Protein AF-A0A3P7X649-F1 (afdb_monomer_lite)

Organism: Heligmosomoides polygyrus (NCBI:txid6339)

Sequence (166 aa):
MTPIDTCFQHCAQQVSRLYRDPTWKSLQTAAASTTQLYKSSIDVHRRGFEKGFRAGRISLAKEVMTALTSGSATDVNSLFEMLYANVRLSSTDDGQRMGPPPVVSSDTLAAVHLFQQALSPAASASPQRGPDLNAFLSSQVQRHRKRQRQRSPTSPSTLIKKVRRI

Secondary structure (DSSP, 8-state):
--HHHHHHHHHHHHHHHHHHS--HHHHHHHHHHHHHHHHHHHHHHHHHHHHHHHHHHHHHHHHHHHHHHS-S---HHHHHHHHHHHHHHHTSGGGTT-SPPP---HHHHHHHHHHHHHH-GGGGG-TT-HHHHHHHHHHHHHHHHHHHHH----------------

InterPro domains:
  IPR029196 HUWE1-associated protein modifying stress responses-like [PF15251] (7-65)
  IPR040308 HUWE1-associated protein modifying stress responses [PTHR31624] (7-68)

Foldseek 3Di:
DDPLVVLVVLLVVLVVVCVVPVDLLSLLSNLVSVVVSVVVVVVCVVVVVVVVLVVVVVVLVVVVVCLVPVPPPRDVVVVVVVVVVSVVVVPCPVPPDPDPPPDADPLNVLVVVSSVLSNDPVNPPDPPPVPPSVVNVVVVVVVVVVVVVVPDDPPDDDDDDDDDDD

pLDDT: mean 74.82, std 16.51, range [36.84, 95.38]

Radius of gyration: 28.26 Å; chains: 1; bounding box: 72×64×72 Å

Structure (mmCIF, N/CA/C/O backbone):
data_AF-A0A3P7X649-F1
#
_entry.id   AF-A0A3P7X649-F1
#
loop_
_atom_site.group_PDB
_atom_site.id
_atom_site.type_symbol
_atom_site.label_atom_id
_atom_site.label_alt_id
_atom_site.label_comp_id
_atom_site.label_asym_id
_atom_site.label_entity_id
_atom_site.label_seq_id
_atom_site.pdbx_PDB_ins_code
_atom_site.Cartn_x
_atom_site.Cartn_y
_atom_site.Cartn_z
_atom_site.occupancy
_atom_site.B_iso_or_equiv
_atom_site.auth_seq_id
_atom_site.auth_comp_id
_atom_site.auth_asym_id
_atom_site.auth_atom_id
_atom_site.pdbx_PDB_model_num
ATOM 1 N N . MET A 1 1 ? 11.897 -11.526 1.813 1.00 53.34 1 MET A N 1
ATOM 2 C CA . MET A 1 1 ? 10.670 -10.942 2.391 1.00 53.34 1 MET A CA 1
ATOM 3 C C . MET A 1 1 ? 10.788 -9.435 2.265 1.00 53.34 1 MET A C 1
ATOM 5 O O . MET A 1 1 ? 11.789 -8.889 2.718 1.00 53.34 1 MET A O 1
ATOM 9 N N . THR A 1 2 ? 9.889 -8.787 1.529 1.00 71.31 2 THR A N 1
ATOM 10 C CA . THR A 1 2 ? 9.980 -7.340 1.294 1.00 71.31 2 THR A CA 1
ATOM 11 C C . THR A 1 2 ? 9.488 -6.570 2.529 1.00 71.31 2 THR A C 1
ATOM 13 O O . THR A 1 2 ? 8.702 -7.108 3.309 1.00 71.31 2 THR A O 1
ATOM 16 N N . PRO A 1 3 ? 9.914 -5.311 2.747 1.00 75.25 3 PRO A N 1
ATOM 17 C CA . PRO A 1 3 ? 9.473 -4.524 3.903 1.00 75.25 3 PRO A CA 1
ATOM 18 C C . PRO A 1 3 ? 7.947 -4.369 4.001 1.00 75.25 3 PRO A C 1
ATOM 20 O O . PRO A 1 3 ? 7.409 -4.261 5.103 1.00 75.25 3 PRO A O 1
ATOM 23 N N . ILE A 1 4 ? 7.243 -4.388 2.861 1.00 85.31 4 ILE A N 1
ATOM 24 C CA . ILE A 1 4 ? 5.782 -4.287 2.823 1.00 85.31 4 ILE A CA 1
ATOM 25 C C . ILE A 1 4 ? 5.102 -5.572 3.316 1.00 85.31 4 ILE A C 1
ATOM 27 O O . ILE A 1 4 ? 4.083 -5.480 3.999 1.00 85.31 4 ILE A O 1
ATOM 31 N N . ASP A 1 5 ? 5.703 -6.743 3.080 1.00 85.44 5 ASP A N 1
ATOM 32 C CA . ASP A 1 5 ? 5.169 -8.035 3.535 1.00 85.44 5 ASP A CA 1
ATOM 33 C C . ASP A 1 5 ? 5.133 -8.102 5.066 1.00 85.44 5 ASP A C 1
ATOM 35 O O . ASP A 1 5 ? 4.147 -8.537 5.663 1.00 85.44 5 ASP A O 1
ATOM 39 N N . THR A 1 6 ? 6.182 -7.594 5.719 1.00 88.94 6 THR A N 1
ATOM 40 C CA . THR A 1 6 ? 6.265 -7.534 7.184 1.00 88.94 6 THR A CA 1
ATOM 41 C C . THR A 1 6 ? 5.222 -6.577 7.767 1.00 88.94 6 THR A C 1
ATOM 43 O O . THR A 1 6 ? 4.532 -6.924 8.729 1.00 88.94 6 THR A O 1
ATOM 46 N N . CYS A 1 7 ? 5.056 -5.385 7.176 1.00 89.69 7 CYS A N 1
ATOM 47 C CA . CYS A 1 7 ? 4.011 -4.440 7.587 1.00 89.69 7 CYS A CA 1
ATOM 48 C C . CYS A 1 7 ? 2.607 -5.031 7.400 1.00 89.69 7 CYS A C 1
ATOM 50 O O . CYS A 1 7 ? 1.745 -4.859 8.266 1.00 89.69 7 CYS A O 1
ATOM 52 N N . PHE A 1 8 ? 2.383 -5.740 6.291 1.00 93.88 8 PHE A N 1
ATOM 53 C CA . PHE A 1 8 ? 1.112 -6.387 5.988 1.00 93.88 8 PHE A CA 1
ATOM 54 C C . PHE A 1 8 ? 0.788 -7.476 7.009 1.00 93.88 8 PHE A C 1
ATOM 56 O O . PHE A 1 8 ? -0.288 -7.456 7.608 1.00 93.88 8 PHE A O 1
ATOM 63 N N . GLN A 1 9 ? 1.735 -8.381 7.267 1.00 94.56 9 GLN A N 1
ATOM 64 C CA . GLN A 1 9 ? 1.563 -9.455 8.239 1.00 94.56 9 GLN A CA 1
ATOM 65 C C . GLN A 1 9 ? 1.275 -8.899 9.639 1.00 94.56 9 GLN A C 1
ATOM 67 O O . GLN A 1 9 ? 0.362 -9.377 10.315 1.00 94.56 9 GLN A O 1
ATOM 72 N N . HIS A 1 10 ? 1.999 -7.858 10.057 1.00 93.75 10 HIS A N 1
ATOM 73 C CA . HIS A 1 10 ? 1.757 -7.201 11.338 1.00 93.75 10 HIS A CA 1
ATOM 74 C C . HIS A 1 10 ? 0.346 -6.593 11.409 1.00 93.75 10 HIS A C 1
ATOM 76 O O . HIS A 1 10 ? -0.384 -6.843 12.367 1.00 93.75 10 HIS A O 1
ATOM 82 N N . CYS A 1 11 ? -0.079 -5.857 10.377 1.00 95.19 11 CYS A N 1
ATOM 83 C CA . CYS A 1 11 ? -1.429 -5.295 10.300 1.00 95.19 11 CYS A CA 1
ATOM 84 C C . CYS A 1 11 ? -2.512 -6.387 10.363 1.00 95.19 11 CYS A C 1
ATOM 86 O O . CYS A 1 11 ? -3.455 -6.285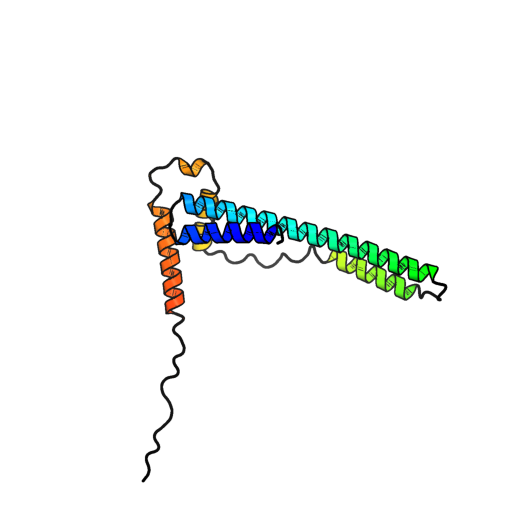 11.150 1.00 95.19 11 CYS A O 1
ATOM 88 N N . ALA A 1 12 ? -2.362 -7.461 9.584 1.00 95.38 12 ALA A N 1
ATOM 89 C CA . ALA A 1 12 ? -3.312 -8.572 9.547 1.00 95.38 12 ALA A CA 1
ATOM 90 C C . ALA A 1 12 ? -3.464 -9.250 10.919 1.00 95.38 12 ALA A C 1
ATOM 92 O O . ALA A 1 12 ? -4.577 -9.598 11.325 1.00 95.38 12 ALA A O 1
ATOM 93 N N . GLN A 1 13 ? -2.368 -9.386 11.670 1.00 95.00 13 GLN A N 1
ATOM 94 C CA . GLN A 1 13 ? -2.397 -9.920 13.031 1.00 95.00 13 GLN A CA 1
ATOM 95 C C . GLN A 1 13 ? -3.177 -9.015 13.993 1.00 95.00 13 GLN A C 1
ATOM 97 O O . GLN A 1 13 ? -3.990 -9.524 14.766 1.00 95.00 13 GLN A O 1
ATOM 102 N N . GLN A 1 14 ? -2.983 -7.691 13.941 1.00 93.38 14 GLN A N 1
ATOM 103 C CA . GLN A 1 14 ? -3.712 -6.768 14.823 1.00 93.38 14 GLN A CA 1
ATOM 104 C C . GLN A 1 14 ? -5.208 -6.718 14.494 1.00 93.38 14 GLN A C 1
ATOM 106 O O . GLN A 1 14 ? -6.039 -6.729 15.402 1.00 93.38 14 GLN A O 1
ATOM 111 N N . VAL A 1 15 ? -5.567 -6.751 13.208 1.00 92.81 15 VAL A N 1
ATOM 112 C CA . VAL A 1 15 ? -6.971 -6.839 12.780 1.00 92.81 15 VAL A CA 1
ATOM 113 C C . VAL A 1 15 ? -7.595 -8.162 13.229 1.00 92.81 15 VAL A C 1
ATOM 115 O O . VAL A 1 15 ? -8.697 -8.170 13.767 1.00 92.81 15 VAL A O 1
ATOM 118 N N . SER A 1 16 ? -6.882 -9.282 13.091 1.00 92.81 16 SER A N 1
ATOM 119 C CA . SER A 1 16 ? -7.375 -10.588 13.556 1.00 92.81 16 SER A CA 1
ATOM 120 C C . SER A 1 16 ? -7.617 -10.606 15.069 1.00 92.81 16 SER A C 1
ATOM 122 O O . SER A 1 16 ? -8.607 -11.169 15.534 1.00 92.81 16 SER A O 1
ATOM 124 N N . ARG A 1 17 ? -6.741 -9.953 15.846 1.00 89.50 17 ARG A N 1
ATOM 125 C CA . ARG A 1 17 ? -6.909 -9.796 17.299 1.00 89.50 17 ARG A CA 1
ATOM 126 C C . ARG A 1 17 ? -8.143 -8.972 17.649 1.00 89.50 17 ARG A C 1
ATOM 128 O O . ARG A 1 17 ? -8.876 -9.390 18.534 1.00 89.50 17 ARG A O 1
ATOM 135 N N . LEU A 1 18 ? -8.411 -7.882 16.928 1.00 88.50 18 LEU A N 1
ATOM 136 C CA . LEU A 1 18 ? -9.612 -7.060 17.123 1.00 88.50 18 LEU A CA 1
ATOM 137 C C . LEU A 1 18 ? -10.911 -7.872 16.973 1.00 88.50 18 LEU A C 1
ATOM 139 O O . LEU A 1 18 ? -11.844 -7.685 17.745 1.00 88.50 18 LEU A O 1
ATOM 143 N N . TYR A 1 19 ? -10.976 -8.798 16.012 1.00 86.50 19 TYR A N 1
ATOM 144 C CA . TYR A 1 19 ? -12.155 -9.661 15.848 1.00 86.50 19 TYR A CA 1
ATOM 145 C C . TYR A 1 19 ? -12.276 -10.749 16.919 1.00 86.50 19 TYR A C 1
ATOM 147 O O . TYR A 1 19 ? -13.377 -11.242 17.163 1.00 86.50 19 TYR A O 1
ATOM 155 N N . ARG A 1 20 ? -11.161 -11.144 17.540 1.00 86.69 20 ARG A N 1
ATOM 156 C CA . ARG A 1 20 ? -11.143 -12.144 18.612 1.00 86.69 20 ARG A CA 1
ATOM 157 C C . ARG A 1 20 ? -11.453 -11.532 19.979 1.00 86.69 20 ARG A C 1
ATOM 159 O O . ARG A 1 20 ? -12.130 -12.175 20.772 1.00 86.69 20 ARG A O 1
ATOM 166 N N . ASP A 1 21 ? -10.949 -10.330 20.240 1.00 85.19 21 ASP A N 1
ATOM 167 C CA . ASP A 1 21 ? -11.128 -9.592 21.490 1.00 85.19 21 ASP A CA 1
ATOM 168 C C . ASP A 1 21 ? -11.454 -8.113 21.194 1.00 85.19 21 ASP A C 1
ATOM 170 O O . ASP A 1 21 ? -10.539 -7.291 21.073 1.00 85.19 21 ASP A O 1
ATOM 174 N N . PRO A 1 22 ? -12.746 -7.769 21.025 1.00 82.12 22 PRO A N 1
ATOM 175 C CA . PRO A 1 22 ? -13.199 -6.468 20.537 1.00 82.12 22 PRO A CA 1
ATOM 176 C C . PRO A 1 22 ? -13.137 -5.371 21.612 1.00 82.12 22 PRO A C 1
ATOM 178 O O . PRO A 1 22 ? -14.149 -4.812 22.035 1.00 82.12 22 PRO A O 1
ATOM 181 N N . THR A 1 23 ? -11.927 -5.030 22.047 1.00 84.44 23 THR A N 1
ATOM 182 C CA . THR A 1 23 ? -11.674 -3.945 23.007 1.00 84.44 23 THR A CA 1
ATOM 183 C C . THR A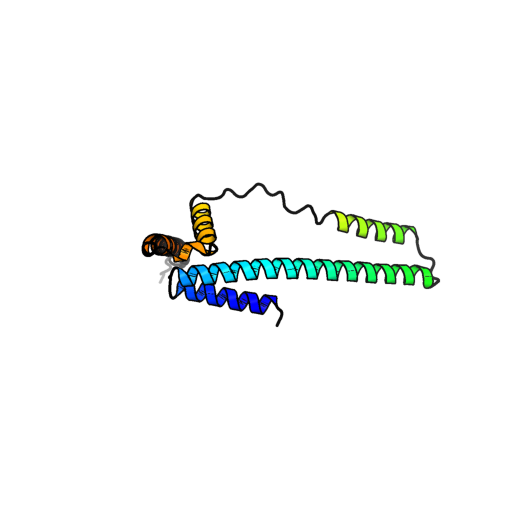 1 23 ? -11.257 -2.657 22.310 1.00 84.44 23 THR A C 1
ATOM 185 O O . THR A 1 23 ? -10.652 -2.678 21.236 1.00 84.44 23 THR A O 1
ATOM 188 N N . TRP A 1 24 ? -11.476 -1.512 22.962 1.00 83.12 24 TRP A N 1
ATOM 189 C CA . TRP A 1 24 ? -10.999 -0.219 22.457 1.00 83.12 24 TRP A CA 1
ATOM 190 C C . TRP A 1 24 ? -9.489 -0.221 22.189 1.00 83.12 24 TRP A C 1
ATOM 192 O O . TRP A 1 24 ? -9.032 0.226 21.141 1.00 83.12 24 TRP A O 1
ATOM 202 N N . LYS A 1 25 ? -8.709 -0.828 23.089 1.00 84.31 25 LYS A N 1
ATOM 203 C CA . LYS A 1 25 ? -7.255 -0.960 22.949 1.00 84.31 25 LYS A CA 1
ATOM 204 C C . LYS A 1 25 ? -6.851 -1.787 21.721 1.00 84.31 25 LYS A C 1
ATOM 206 O O . LYS A 1 25 ? -5.912 -1.417 21.010 1.00 84.31 25 LYS A O 1
ATOM 211 N N . SER A 1 26 ? -7.561 -2.886 21.452 1.00 86.19 26 SER A N 1
ATOM 212 C CA . SER A 1 26 ? -7.329 -3.696 20.249 1.00 86.19 26 SER A CA 1
ATOM 213 C C . SER A 1 26 ? -7.652 -2.911 18.969 1.00 86.19 26 SER A C 1
ATOM 215 O O . SER A 1 26 ? -6.885 -2.979 18.008 1.00 86.19 26 SER A O 1
ATOM 217 N N . LEU A 1 27 ? -8.704 -2.079 18.987 1.00 89.56 27 LEU A N 1
ATOM 218 C CA . LEU A 1 27 ? -9.065 -1.212 17.865 1.00 89.56 27 LEU A CA 1
ATOM 219 C C . LEU A 1 27 ? -7.996 -0.146 17.615 1.00 89.56 27 LEU A C 1
ATOM 221 O O . LEU A 1 27 ? -7.577 0.025 16.475 1.00 89.56 27 LEU A O 1
ATOM 225 N N . GLN A 1 28 ? -7.529 0.545 18.658 1.00 88.69 28 GLN A N 1
ATOM 226 C CA . GLN A 1 28 ? -6.463 1.549 18.539 1.00 88.69 28 GLN A CA 1
ATOM 227 C C . GLN A 1 28 ? -5.196 0.949 17.920 1.00 88.69 28 GLN A C 1
ATOM 229 O O . GLN A 1 28 ? -4.606 1.518 17.001 1.00 88.69 28 GLN A O 1
ATOM 234 N N . THR A 1 29 ? -4.819 -0.249 18.373 1.00 90.62 29 THR A N 1
ATOM 235 C CA . THR A 1 29 ? -3.647 -0.968 17.855 1.00 90.62 29 THR A CA 1
ATOM 236 C C . THR A 1 29 ? -3.839 -1.365 16.387 1.00 90.62 29 THR A C 1
ATOM 238 O O . THR A 1 29 ? -2.951 -1.146 15.558 1.00 90.62 29 THR A O 1
ATOM 241 N N . ALA A 1 30 ? -5.015 -1.892 16.033 1.00 92.69 30 ALA A N 1
ATOM 242 C CA . ALA A 1 30 ? -5.356 -2.235 14.654 1.00 92.69 30 ALA A CA 1
ATOM 243 C C . ALA A 1 30 ? -5.364 -0.995 13.740 1.00 92.69 30 ALA A C 1
ATOM 245 O O . ALA A 1 30 ? -4.757 -1.024 12.665 1.00 92.69 30 ALA A O 1
ATOM 246 N N . ALA A 1 31 ? -5.957 0.115 14.183 1.00 92.44 31 ALA A N 1
ATOM 247 C CA . ALA A 1 31 ? -6.015 1.371 13.440 1.00 92.44 31 ALA A CA 1
ATOM 248 C C . ALA A 1 31 ? -4.620 1.967 13.186 1.00 92.44 31 ALA A C 1
ATOM 250 O O . ALA A 1 31 ? -4.299 2.357 12.056 1.00 92.44 31 ALA A O 1
ATOM 251 N N . ALA A 1 32 ? -3.755 1.963 14.205 1.00 91.81 32 ALA A N 1
ATOM 252 C CA . ALA A 1 32 ? -2.369 2.405 14.077 1.00 91.81 32 ALA A CA 1
ATOM 253 C C . ALA A 1 32 ? -1.592 1.547 13.064 1.00 91.81 32 ALA A C 1
ATOM 255 O O . ALA A 1 32 ? -0.959 2.086 12.154 1.00 91.81 32 ALA A O 1
ATOM 256 N N . SER A 1 33 ? -1.696 0.217 13.167 1.00 93.75 33 SER A N 1
ATOM 257 C CA . SER A 1 33 ? -1.013 -0.705 12.247 1.00 93.75 33 SER A CA 1
ATOM 258 C C . SER A 1 33 ? -1.498 -0.571 10.797 1.00 93.75 33 SER A C 1
ATOM 260 O O . SER A 1 33 ? -0.685 -0.572 9.873 1.00 93.75 33 SER A O 1
ATOM 262 N N . THR A 1 34 ? -2.802 -0.353 10.595 1.00 94.31 34 THR A N 1
ATOM 263 C CA . THR A 1 34 ? -3.401 -0.128 9.269 1.00 94.31 34 THR A CA 1
ATOM 264 C C . THR A 1 34 ? -2.883 1.168 8.649 1.00 94.31 34 THR A C 1
ATOM 266 O O . THR A 1 34 ? -2.506 1.203 7.479 1.00 94.31 34 THR A O 1
ATOM 269 N N . THR A 1 35 ? -2.788 2.232 9.450 1.00 93.38 35 THR A N 1
ATOM 270 C CA . THR A 1 35 ? -2.239 3.520 9.004 1.00 93.38 35 THR A CA 1
ATOM 271 C C . THR A 1 35 ? -0.764 3.398 8.618 1.00 93.38 35 THR A C 1
ATOM 273 O O . THR A 1 35 ? -0.333 3.969 7.616 1.00 93.38 35 THR A O 1
ATOM 276 N N . GLN A 1 36 ? 0.023 2.639 9.385 1.00 91.94 36 GLN A N 1
ATOM 277 C CA . GLN A 1 36 ? 1.428 2.377 9.062 1.00 91.94 36 GLN A CA 1
ATOM 278 C C . GLN A 1 36 ? 1.585 1.580 7.765 1.00 91.94 36 GLN A C 1
ATOM 280 O O . GLN A 1 36 ? 2.433 1.929 6.943 1.00 91.94 36 GLN A O 1
ATOM 285 N N . LEU A 1 37 ? 0.754 0.554 7.553 1.00 94.12 37 LEU A N 1
ATOM 286 C CA . LEU A 1 37 ? 0.744 -0.213 6.310 1.00 94.12 37 LEU A CA 1
ATOM 287 C C . LEU A 1 37 ? 0.453 0.689 5.106 1.00 94.12 37 LEU A C 1
ATOM 289 O O . LEU A 1 37 ? 1.179 0.631 4.117 1.00 94.12 37 LEU A O 1
ATOM 293 N N . TYR A 1 38 ? -0.557 1.555 5.209 1.00 92.50 38 TYR A N 1
ATOM 294 C CA . TYR A 1 38 ? -0.898 2.500 4.146 1.00 92.50 38 TYR A CA 1
ATOM 295 C C . TYR A 1 38 ? 0.272 3.436 3.804 1.00 92.50 38 TYR A C 1
ATOM 297 O O . TYR A 1 38 ? 0.636 3.560 2.635 1.00 92.50 38 TYR A O 1
ATOM 305 N N . LYS A 1 39 ? 0.915 4.030 4.820 1.00 91.31 39 LYS A N 1
ATOM 306 C CA . LYS A 1 39 ? 2.105 4.881 4.631 1.00 91.31 39 LYS A CA 1
ATOM 307 C C . LYS A 1 39 ? 3.236 4.123 3.931 1.00 91.31 39 LYS A C 1
ATOM 309 O O . LYS A 1 39 ? 3.721 4.565 2.894 1.00 91.31 39 LYS A O 1
ATOM 314 N N . SER A 1 40 ? 3.583 2.943 4.448 1.00 90.44 40 SER A N 1
ATOM 315 C CA . SER A 1 40 ? 4.620 2.079 3.871 1.00 90.44 40 SER A CA 1
ATOM 316 C C . SER A 1 40 ? 4.309 1.701 2.418 1.00 90.44 40 SER A C 1
ATOM 318 O O . SER A 1 40 ? 5.192 1.745 1.563 1.00 90.44 40 SER A O 1
ATOM 320 N N . SER A 1 41 ? 3.043 1.400 2.111 1.00 87.44 41 SER A N 1
ATOM 321 C CA . SER A 1 41 ? 2.595 1.065 0.757 1.00 87.44 41 SER A CA 1
ATOM 322 C C . SER A 1 41 ? 2.792 2.223 -0.220 1.00 87.44 41 SER A C 1
ATOM 324 O O . SER A 1 41 ? 3.309 2.007 -1.316 1.00 87.44 41 SER A O 1
ATOM 326 N N . ILE A 1 42 ? 2.417 3.447 0.168 1.00 89.31 42 ILE A N 1
ATOM 327 C CA . ILE A 1 42 ? 2.639 4.641 -0.662 1.00 89.31 42 ILE A CA 1
ATOM 328 C C . ILE A 1 42 ? 4.137 4.854 -0.892 1.00 89.31 42 ILE A C 1
ATOM 330 O O . ILE A 1 42 ? 4.565 5.079 -2.023 1.00 89.31 42 ILE A O 1
ATOM 334 N N . ASP A 1 43 ? 4.944 4.736 0.161 1.00 88.38 43 ASP A N 1
ATOM 335 C CA . ASP A 1 43 ? 6.388 4.950 0.075 1.00 88.38 43 ASP A CA 1
ATOM 336 C C . ASP A 1 43 ? 7.095 3.910 -0.799 1.00 88.38 43 ASP A C 1
ATOM 338 O O . ASP A 1 43 ? 8.051 4.233 -1.509 1.00 88.38 43 ASP A O 1
ATOM 342 N N . VAL A 1 44 ? 6.666 2.647 -0.752 1.00 88.12 44 VAL A N 1
ATOM 343 C CA . VAL A 1 44 ? 7.191 1.589 -1.628 1.00 88.12 44 VAL A CA 1
ATOM 344 C C . VAL A 1 44 ? 6.777 1.836 -3.073 1.00 88.12 44 VAL A C 1
ATOM 346 O O . VAL A 1 44 ? 7.630 1.745 -3.952 1.00 88.12 44 VAL A O 1
ATOM 349 N N . HIS A 1 45 ? 5.517 2.200 -3.319 1.00 87.31 45 HIS A N 1
ATOM 350 C CA . HIS A 1 45 ? 5.039 2.507 -4.665 1.00 87.31 45 HIS A CA 1
ATOM 351 C C . HIS A 1 45 ? 5.811 3.683 -5.280 1.00 87.31 45 HIS A C 1
ATOM 353 O O . HIS A 1 45 ? 6.368 3.549 -6.367 1.00 87.31 45 HIS A O 1
ATOM 359 N N . ARG A 1 46 ? 5.958 4.787 -4.533 1.00 88.56 46 ARG A N 1
ATOM 360 C CA . ARG A 1 46 ? 6.733 5.963 -4.954 1.00 88.56 46 ARG A CA 1
ATOM 361 C C . ARG A 1 46 ? 8.185 5.610 -5.276 1.00 88.56 46 ARG A C 1
ATOM 363 O O . ARG A 1 46 ? 8.681 5.960 -6.342 1.00 88.56 46 ARG A O 1
ATOM 370 N N . ARG A 1 47 ? 8.867 4.882 -4.382 1.00 88.06 47 ARG A N 1
ATOM 371 C CA . ARG A 1 47 ? 10.262 4.454 -4.601 1.00 88.06 47 ARG A CA 1
ATOM 372 C C . ARG A 1 47 ? 10.398 3.494 -5.781 1.00 88.06 47 ARG A C 1
ATOM 374 O O . ARG A 1 47 ? 11.385 3.568 -6.508 1.00 88.06 47 ARG A O 1
ATOM 381 N N . GLY A 1 48 ? 9.434 2.593 -5.956 1.00 87.62 48 GLY A N 1
ATOM 382 C CA . GLY A 1 48 ? 9.382 1.661 -7.078 1.00 87.62 48 GLY A CA 1
ATOM 383 C C . GLY A 1 48 ? 9.260 2.395 -8.409 1.00 87.62 48 GLY A C 1
ATOM 384 O O . GLY A 1 48 ? 10.072 2.158 -9.304 1.00 87.62 48 GLY A O 1
ATOM 385 N N . PHE A 1 49 ? 8.318 3.336 -8.493 1.00 88.31 49 PHE A N 1
ATOM 386 C CA . PHE A 1 49 ? 8.139 4.202 -9.655 1.00 88.31 49 PHE A CA 1
ATOM 387 C C . PHE A 1 49 ? 9.414 4.987 -9.966 1.00 88.31 49 PHE A C 1
ATOM 389 O O . PHE A 1 49 ? 9.951 4.885 -11.063 1.00 88.31 49 PHE A O 1
ATOM 396 N N . GLU A 1 50 ? 9.966 5.699 -8.984 1.00 86.44 50 GLU A N 1
ATOM 397 C CA . GLU A 1 50 ? 11.138 6.552 -9.189 1.00 86.44 50 GLU A CA 1
ATOM 398 C C . GLU A 1 50 ? 12.377 5.754 -9.633 1.00 86.44 50 GLU A C 1
ATOM 400 O O . GLU A 1 50 ? 13.129 6.185 -10.515 1.00 86.44 50 GLU A O 1
ATOM 405 N N . LYS A 1 51 ? 12.576 4.562 -9.055 1.00 88.44 51 LYS A N 1
ATOM 406 C CA . LYS A 1 51 ? 13.648 3.643 -9.451 1.00 88.44 51 LYS A CA 1
ATOM 407 C C . LYS A 1 51 ? 13.446 3.134 -10.879 1.00 88.44 51 LYS A C 1
ATOM 409 O O . LYS A 1 51 ? 14.403 3.142 -11.652 1.00 88.44 51 LYS A O 1
ATOM 414 N N . GLY A 1 52 ? 12.232 2.699 -11.222 1.00 88.00 52 GLY A N 1
ATOM 415 C CA . GLY A 1 52 ? 11.891 2.219 -12.563 1.00 88.00 52 GLY A CA 1
ATOM 416 C C . GLY A 1 52 ? 12.044 3.313 -13.617 1.00 88.0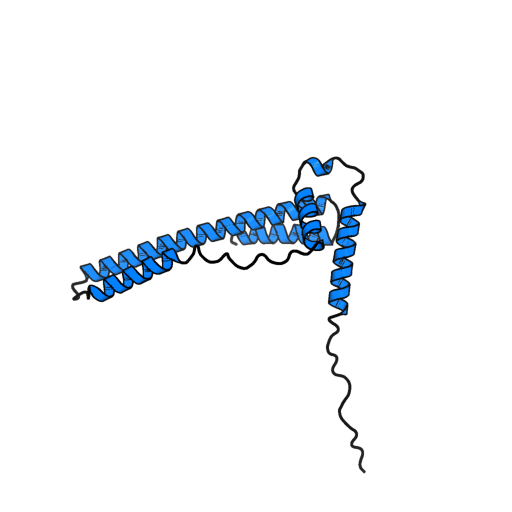0 52 GLY A C 1
ATOM 417 O O . GLY A 1 52 ? 12.679 3.097 -14.645 1.00 88.00 52 GLY A O 1
ATOM 418 N N . PHE A 1 53 ? 11.569 4.518 -13.309 1.00 86.50 53 PHE A N 1
ATOM 419 C CA . PHE A 1 53 ? 11.666 5.682 -14.180 1.00 86.50 53 PHE A CA 1
ATOM 420 C C . PHE A 1 53 ? 13.123 6.059 -14.471 1.00 86.50 53 PHE A C 1
ATOM 422 O O . PHE A 1 53 ? 13.519 6.213 -15.628 1.00 86.50 53 PHE A O 1
ATOM 429 N N . ARG A 1 54 ? 13.969 6.138 -13.433 1.00 87.69 54 ARG A N 1
ATOM 430 C CA . ARG A 1 54 ? 15.407 6.397 -13.612 1.00 87.69 54 ARG A CA 1
ATOM 431 C C . ARG A 1 54 ? 16.106 5.289 -14.398 1.00 87.69 54 ARG A C 1
ATOM 433 O O . ARG A 1 54 ? 16.897 5.596 -15.287 1.00 87.69 54 ARG A O 1
ATOM 440 N N . ALA A 1 55 ? 15.812 4.023 -14.101 1.00 90.31 55 ALA A N 1
ATOM 441 C CA . ALA A 1 55 ? 16.381 2.893 -14.832 1.00 90.31 55 ALA A CA 1
ATOM 442 C C . ALA A 1 55 ? 15.997 2.923 -16.322 1.00 90.31 55 ALA A C 1
ATOM 444 O O . ALA A 1 55 ? 16.870 2.743 -17.169 1.00 90.31 55 ALA A O 1
ATOM 445 N N . GLY A 1 56 ? 14.736 3.235 -16.640 1.00 87.88 56 GLY A N 1
ATOM 446 C CA . GLY A 1 56 ? 14.252 3.392 -18.013 1.00 87.88 56 GLY A CA 1
ATOM 447 C C . GLY A 1 56 ? 14.984 4.501 -18.767 1.00 87.88 56 GLY A C 1
ATOM 448 O O . GLY A 1 56 ? 15.489 4.266 -19.861 1.00 87.88 56 GLY A O 1
ATOM 449 N N . ARG A 1 57 ? 15.158 5.678 -18.146 1.00 87.00 57 ARG A N 1
ATOM 450 C CA . ARG A 1 57 ? 15.932 6.782 -18.746 1.00 87.00 57 ARG A CA 1
ATOM 451 C C . ARG A 1 57 ? 17.385 6.404 -19.032 1.00 87.00 57 ARG A C 1
ATOM 453 O O . ARG A 1 57 ? 17.918 6.792 -20.067 1.00 87.00 57 ARG A O 1
ATOM 460 N N . ILE A 1 58 ? 18.027 5.661 -18.129 1.00 89.62 58 ILE A N 1
ATOM 461 C CA . ILE A 1 58 ? 19.404 5.188 -18.327 1.00 89.62 58 ILE A CA 1
ATOM 462 C C . ILE A 1 58 ? 19.466 4.147 -19.453 1.00 89.62 58 ILE A C 1
ATOM 464 O O . ILE A 1 58 ? 20.400 4.189 -20.250 1.00 89.62 58 ILE A O 1
ATOM 468 N N . SER A 1 59 ? 18.492 3.233 -19.538 1.00 89.38 59 SER A N 1
ATOM 469 C CA . SER A 1 59 ? 18.415 2.241 -20.622 1.00 89.38 59 SER A CA 1
ATOM 470 C C . SER A 1 59 ? 18.254 2.920 -21.979 1.00 89.38 59 SER A C 1
ATOM 472 O O . SER A 1 59 ? 19.053 2.681 -22.879 1.00 89.38 59 SER A O 1
ATOM 474 N N . LEU A 1 60 ? 17.306 3.855 -22.076 1.00 86.94 60 LEU A N 1
ATOM 475 C CA . LEU A 1 60 ? 17.070 4.647 -23.279 1.00 86.94 60 LEU A CA 1
ATOM 476 C C . LEU A 1 60 ? 18.328 5.419 -23.698 1.00 86.94 60 LEU A C 1
ATOM 478 O O . LEU A 1 60 ? 18.730 5.369 -24.853 1.00 86.94 60 LEU A O 1
ATOM 482 N N . ALA A 1 61 ? 19.003 6.090 -22.758 1.00 87.31 61 ALA A N 1
ATOM 483 C CA . ALA A 1 61 ? 20.235 6.819 -23.059 1.00 87.31 61 ALA A CA 1
ATOM 484 C C . ALA A 1 61 ? 21.337 5.906 -23.627 1.00 87.31 61 ALA A C 1
ATOM 486 O O . ALA A 1 61 ? 22.062 6.313 -24.533 1.00 87.31 61 ALA A O 1
ATOM 487 N N . LYS A 1 62 ? 21.456 4.669 -23.124 1.00 88.38 62 LYS A N 1
ATOM 488 C CA . LYS A 1 62 ? 22.399 3.680 -23.664 1.00 88.38 62 LYS A CA 1
ATOM 489 C C . LYS A 1 62 ? 22.029 3.265 -25.083 1.00 88.38 62 LYS A C 1
ATOM 491 O O . LYS A 1 62 ? 22.911 3.260 -25.932 1.00 88.38 62 LYS A O 1
ATOM 496 N N . GLU A 1 63 ? 20.756 2.975 -25.344 1.00 84.81 63 GLU A N 1
ATOM 497 C CA . GLU A 1 63 ? 20.273 2.615 -26.684 1.00 84.81 63 GLU A CA 1
ATOM 498 C C . GLU A 1 63 ? 20.546 3.728 -27.700 1.00 84.81 63 GLU A C 1
ATOM 500 O O . GLU A 1 63 ? 21.085 3.460 -28.773 1.00 84.81 63 GLU A O 1
ATOM 505 N N . VAL A 1 64 ? 20.282 4.986 -27.328 1.00 85.19 64 VAL A N 1
ATOM 506 C CA . VAL A 1 64 ? 20.598 6.151 -28.166 1.00 85.19 64 VAL A CA 1
ATOM 507 C C . VAL A 1 64 ? 22.101 6.248 -28.432 1.00 85.19 64 VAL A C 1
ATOM 509 O O . VAL A 1 64 ? 22.512 6.388 -29.581 1.00 85.19 64 VAL A O 1
ATOM 512 N N . MET A 1 65 ? 22.945 6.127 -27.401 1.00 86.06 65 MET A N 1
ATOM 513 C CA . MET A 1 65 ? 24.401 6.164 -27.589 1.00 86.06 65 MET A CA 1
ATOM 514 C C . MET A 1 65 ? 24.895 5.033 -28.496 1.00 86.06 65 MET A C 1
ATOM 516 O O . MET A 1 65 ? 25.729 5.273 -29.367 1.00 86.06 65 MET A O 1
ATOM 520 N N . THR A 1 66 ? 24.382 3.812 -28.335 1.00 85.56 66 THR A N 1
ATOM 521 C CA . THR A 1 66 ? 24.729 2.676 -29.199 1.00 85.56 66 THR A CA 1
ATOM 522 C C . THR A 1 66 ? 24.293 2.917 -30.643 1.00 85.56 66 THR A C 1
ATOM 524 O O . THR A 1 66 ? 25.076 2.678 -31.560 1.00 85.56 66 THR A O 1
ATOM 527 N N . ALA A 1 67 ? 23.091 3.450 -30.869 1.00 81.12 67 ALA A N 1
ATOM 528 C CA . ALA A 1 67 ? 22.601 3.766 -32.209 1.00 81.12 67 ALA A CA 1
ATOM 529 C C . ALA A 1 67 ? 23.474 4.825 -32.914 1.00 81.12 67 ALA A C 1
ATOM 531 O O . ALA A 1 67 ? 23.757 4.702 -34.103 1.00 81.12 67 ALA A O 1
ATOM 532 N N . LEU A 1 68 ? 23.962 5.823 -32.170 1.00 82.19 68 LEU A N 1
ATOM 533 C CA . LEU A 1 68 ? 24.815 6.891 -32.706 1.00 82.19 68 LEU A CA 1
ATOM 534 C C . LEU A 1 68 ? 26.275 6.463 -32.937 1.00 82.19 68 LEU A C 1
ATOM 536 O O . LEU A 1 68 ? 26.957 7.045 -33.775 1.00 82.19 68 LEU A O 1
ATOM 540 N N . THR A 1 69 ? 26.776 5.473 -32.193 1.00 84.06 69 THR A N 1
ATOM 541 C CA . THR A 1 69 ? 28.199 5.071 -32.222 1.00 84.06 69 THR A CA 1
ATOM 542 C C . THR A 1 69 ? 28.474 3.797 -33.019 1.00 84.06 69 THR A C 1
ATOM 544 O O . THR A 1 69 ? 29.623 3.534 -33.362 1.00 84.06 69 THR A O 1
ATOM 547 N N . SER A 1 70 ? 27.445 3.016 -33.353 1.00 77.19 70 SER A N 1
ATOM 548 C CA . SER A 1 70 ? 27.574 1.718 -34.038 1.00 77.19 70 SER A CA 1
ATOM 549 C C . SER A 1 70 ? 27.924 1.805 -35.531 1.00 77.19 70 SER A C 1
ATOM 551 O O . SER A 1 70 ? 28.055 0.773 -36.183 1.00 77.19 70 SER A O 1
ATOM 553 N N . GLY A 1 71 ? 28.090 3.008 -36.094 1.00 65.88 71 GLY A N 1
ATOM 554 C CA . GLY A 1 71 ? 28.466 3.210 -37.500 1.00 65.88 71 GLY A CA 1
ATOM 555 C C . GLY A 1 71 ? 27.387 2.811 -38.517 1.00 65.88 71 GLY A C 1
ATOM 556 O O . GLY A 1 71 ? 27.581 2.997 -39.716 1.00 65.88 71 GLY A O 1
ATOM 557 N N . SER A 1 72 ? 26.242 2.292 -38.062 1.00 67.88 72 SER A N 1
ATOM 558 C CA . SER A 1 72 ? 25.053 2.087 -38.886 1.00 67.88 72 SER A CA 1
ATOM 559 C C . SER A 1 72 ? 24.416 3.430 -39.232 1.00 67.88 72 SER A C 1
ATOM 561 O O . SER A 1 72 ? 24.339 4.300 -38.365 1.00 67.88 72 SER A O 1
ATOM 563 N N . ALA A 1 73 ? 23.920 3.583 -40.463 1.00 68.00 73 ALA A N 1
ATOM 564 C CA . ALA A 1 73 ? 23.111 4.732 -40.859 1.00 68.00 73 ALA A CA 1
ATOM 565 C C . ALA A 1 73 ? 21.878 4.823 -39.944 1.00 68.00 73 ALA A C 1
ATOM 567 O O . ALA A 1 73 ? 20.912 4.077 -40.099 1.00 68.00 73 ALA A O 1
ATOM 568 N N . THR A 1 74 ? 21.954 5.682 -38.933 1.00 71.75 74 THR A N 1
ATOM 569 C CA . THR A 1 74 ? 20.896 5.862 -37.947 1.00 71.75 74 THR A CA 1
ATOM 570 C C . THR A 1 74 ? 19.805 6.716 -38.572 1.00 71.75 74 THR A C 1
ATOM 572 O O . THR A 1 74 ? 20.047 7.868 -38.932 1.00 71.75 74 THR A O 1
ATOM 575 N N . ASP A 1 75 ? 18.598 6.169 -38.705 1.00 81.06 75 ASP A N 1
ATOM 576 C CA . ASP A 1 75 ? 17.450 6.970 -39.115 1.00 81.06 75 ASP A CA 1
ATOM 577 C C . ASP A 1 75 ? 17.051 7.920 -37.978 1.00 81.06 75 ASP A C 1
ATOM 579 O O . ASP A 1 75 ? 16.504 7.524 -36.945 1.00 81.06 75 ASP A O 1
ATOM 583 N N . VAL A 1 76 ? 17.358 9.199 -38.173 1.00 80.38 76 VAL A N 1
ATOM 584 C CA . VAL A 1 76 ? 17.129 10.256 -37.186 1.00 80.38 76 VAL A CA 1
ATOM 585 C C . VAL A 1 76 ? 15.628 10.467 -36.941 1.00 80.38 76 VAL A C 1
ATOM 587 O O . VAL A 1 76 ? 15.238 10.812 -35.827 1.00 80.38 76 VAL A O 1
ATOM 590 N N . ASN A 1 77 ? 14.767 10.191 -37.929 1.00 84.56 77 ASN A N 1
ATOM 591 C CA . ASN A 1 77 ? 13.315 10.271 -37.741 1.00 84.56 77 ASN A CA 1
ATOM 592 C C . ASN A 1 77 ? 12.816 9.212 -36.756 1.00 84.56 77 ASN A C 1
ATOM 594 O O . ASN A 1 77 ? 12.075 9.541 -35.830 1.00 84.56 77 ASN A O 1
ATOM 598 N N . SER A 1 78 ? 13.282 7.969 -36.890 1.00 80.88 78 SER A N 1
ATOM 599 C CA . SER A 1 78 ? 12.988 6.901 -35.927 1.00 80.88 78 SER A CA 1
ATOM 600 C C . SER A 1 78 ? 13.472 7.239 -34.509 1.00 80.88 78 SER A C 1
ATOM 602 O O . SER A 1 78 ? 12.798 6.923 -33.526 1.00 80.88 78 SER A O 1
ATOM 604 N N . LEU A 1 79 ? 14.610 7.933 -34.381 1.00 82.62 79 LEU A N 1
ATOM 605 C CA . LEU A 1 79 ? 15.115 8.414 -33.091 1.00 82.62 79 LEU A CA 1
ATOM 606 C C . LEU A 1 79 ? 14.207 9.496 -32.478 1.00 82.62 79 LEU A C 1
ATOM 608 O O . LEU A 1 79 ? 13.914 9.446 -31.283 1.00 82.62 79 LEU A O 1
ATOM 612 N N . PHE A 1 80 ? 13.739 10.459 -33.277 1.00 84.50 80 PHE A N 1
ATOM 613 C CA . PHE A 1 80 ? 12.824 11.499 -32.799 1.00 84.50 80 PHE A CA 1
ATOM 614 C C . PHE A 1 80 ? 11.458 10.940 -32.390 1.00 84.50 80 PHE A C 1
ATOM 616 O O . PHE A 1 80 ? 10.957 11.321 -31.333 1.00 84.50 80 PHE A O 1
ATOM 623 N N . GLU A 1 81 ? 10.894 10.005 -33.158 1.00 84.94 81 GLU A N 1
ATOM 624 C CA . GLU A 1 81 ? 9.659 9.286 -32.802 1.00 84.94 81 GLU A CA 1
ATOM 625 C C . GLU A 1 81 ? 9.798 8.560 -31.455 1.00 84.94 81 GLU A C 1
ATOM 627 O O . GLU A 1 81 ? 8.972 8.726 -30.553 1.00 84.94 81 GLU A O 1
ATOM 632 N N . MET A 1 82 ? 10.904 7.831 -31.264 1.00 82.06 82 MET A N 1
ATOM 633 C CA . MET A 1 82 ? 11.211 7.150 -30.003 1.00 82.06 82 MET A CA 1
ATOM 634 C C . MET A 1 82 ? 11.288 8.135 -28.823 1.00 82.06 82 MET A C 1
ATOM 636 O O . MET A 1 82 ? 10.702 7.889 -27.763 1.00 82.06 82 MET A O 1
ATOM 640 N N . LEU A 1 83 ? 11.987 9.262 -28.985 1.00 83.06 83 LEU A N 1
ATOM 641 C CA . LEU A 1 83 ? 12.102 10.283 -27.940 1.00 83.06 83 LEU A CA 1
ATOM 642 C C . LEU A 1 83 ? 10.745 10.930 -27.630 1.00 83.06 83 LEU A C 1
ATOM 644 O O . LEU A 1 83 ? 10.397 11.098 -26.458 1.00 83.06 83 LEU A O 1
ATOM 648 N N . TYR A 1 84 ? 9.954 11.240 -28.657 1.00 83.19 84 TYR A N 1
ATOM 649 C CA . TYR A 1 84 ? 8.640 11.864 -28.510 1.00 83.19 84 TYR A CA 1
ATOM 650 C C . TYR A 1 84 ? 7.648 10.949 -27.778 1.00 83.19 84 TYR A C 1
ATOM 652 O O . TYR A 1 84 ? 6.949 11.394 -26.861 1.00 83.19 84 TYR A O 1
ATOM 660 N N . ALA A 1 85 ? 7.645 9.652 -28.102 1.00 79.88 85 ALA A N 1
ATOM 661 C CA . ALA A 1 85 ? 6.829 8.652 -27.416 1.00 79.88 85 ALA A CA 1
ATOM 662 C C . ALA A 1 85 ? 7.145 8.576 -25.908 1.00 79.88 85 ALA A C 1
ATOM 664 O O . ALA A 1 85 ? 6.232 8.549 -25.078 1.00 79.88 85 ALA A O 1
ATOM 665 N N . ASN A 1 86 ? 8.428 8.622 -25.534 1.00 75.88 86 ASN A N 1
ATOM 666 C CA . ASN A 1 86 ? 8.864 8.560 -24.133 1.00 75.88 86 ASN A CA 1
ATOM 667 C C . ASN A 1 86 ? 8.560 9.849 -23.341 1.00 75.88 86 ASN A C 1
ATOM 669 O O . ASN A 1 86 ? 8.213 9.790 -22.155 1.00 75.88 86 ASN A O 1
ATOM 673 N N . VAL A 1 87 ? 8.633 11.019 -23.986 1.00 76.12 87 VAL A N 1
ATOM 674 C CA . VAL A 1 87 ? 8.241 12.303 -23.374 1.00 76.12 87 VAL A CA 1
ATOM 675 C C . VAL A 1 87 ? 6.732 12.348 -23.117 1.00 76.12 87 VAL A C 1
ATOM 677 O O . VAL A 1 87 ? 6.304 12.749 -22.035 1.00 76.12 87 VAL A O 1
ATOM 680 N N . ARG A 1 88 ? 5.917 11.878 -24.068 1.00 68.56 88 ARG A N 1
ATOM 681 C 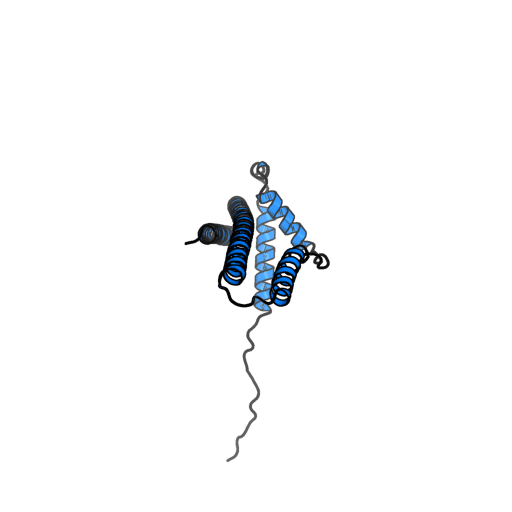CA . ARG A 1 88 ? 4.451 11.888 -23.952 1.00 68.56 88 ARG A CA 1
ATOM 682 C C . ARG A 1 88 ? 3.937 10.978 -22.833 1.00 68.56 88 ARG A C 1
ATOM 684 O O . ARG A 1 88 ? 3.035 11.371 -22.097 1.00 68.56 88 ARG A O 1
ATOM 691 N N . LEU A 1 89 ? 4.535 9.797 -22.665 1.00 63.84 89 LEU A N 1
ATOM 692 C CA . LEU A 1 89 ? 4.180 8.865 -21.587 1.00 63.84 89 LEU A CA 1
ATOM 693 C C . LEU A 1 89 ? 4.465 9.449 -20.194 1.00 63.84 89 LEU A C 1
ATOM 695 O O . LEU A 1 89 ? 3.664 9.262 -19.281 1.00 63.84 89 LEU A O 1
ATOM 699 N N . SER A 1 90 ? 5.529 10.245 -20.054 1.00 59.72 90 SER A N 1
ATOM 700 C CA . SER A 1 90 ? 5.894 10.902 -18.788 1.00 59.72 90 SER A CA 1
ATOM 701 C C . SER A 1 90 ? 4.865 11.940 -18.310 1.00 59.72 90 SER A C 1
ATOM 703 O O . SER A 1 90 ? 4.843 12.266 -17.130 1.00 59.72 90 SER A O 1
ATOM 705 N N . SER A 1 91 ? 4.010 12.455 -19.202 1.00 54.75 91 SER A N 1
ATOM 706 C CA . SER A 1 91 ? 3.049 13.529 -18.900 1.00 54.75 91 SER A CA 1
ATOM 707 C C . SER A 1 91 ? 1.642 13.036 -18.538 1.00 54.75 91 SER A C 1
ATOM 709 O O . SER A 1 91 ? 0.797 13.843 -18.160 1.00 54.75 91 SER A O 1
ATOM 711 N N . THR A 1 92 ? 1.351 11.743 -18.698 1.00 55.78 92 THR A N 1
ATOM 712 C CA . THR A 1 92 ? -0.019 11.205 -18.545 1.00 55.78 92 THR A CA 1
ATOM 713 C C . THR A 1 92 ? -0.311 10.594 -17.172 1.00 55.78 92 THR A C 1
ATOM 715 O O . THR A 1 92 ? -1.471 10.312 -16.871 1.00 55.78 92 THR A O 1
ATOM 718 N N . ASP A 1 93 ? 0.703 10.434 -16.319 1.00 53.28 93 ASP A N 1
ATOM 719 C CA . ASP A 1 93 ? 0.576 9.751 -15.022 1.00 53.28 93 ASP A CA 1
ATOM 720 C C . ASP A 1 93 ? -0.112 10.609 -13.937 1.00 53.28 93 ASP A C 1
ATOM 722 O O . ASP A 1 93 ? -0.770 10.079 -13.045 1.00 53.28 93 ASP A O 1
ATOM 726 N N . ASP A 1 94 ? -0.098 11.941 -14.069 1.00 50.06 94 ASP A N 1
ATOM 727 C CA . ASP A 1 94 ? -0.775 12.854 -13.130 1.00 50.06 94 ASP A CA 1
ATOM 728 C C . ASP A 1 94 ? -2.321 12.812 -13.219 1.00 50.06 94 ASP A C 1
ATOM 730 O O . ASP A 1 94 ? -3.022 13.406 -12.396 1.00 50.06 94 ASP A O 1
ATOM 734 N N . GLY A 1 95 ? -2.889 12.116 -14.213 1.00 49.19 95 GLY A N 1
ATOM 735 C CA . GLY A 1 95 ? -4.303 12.242 -14.593 1.00 49.19 95 GLY A CA 1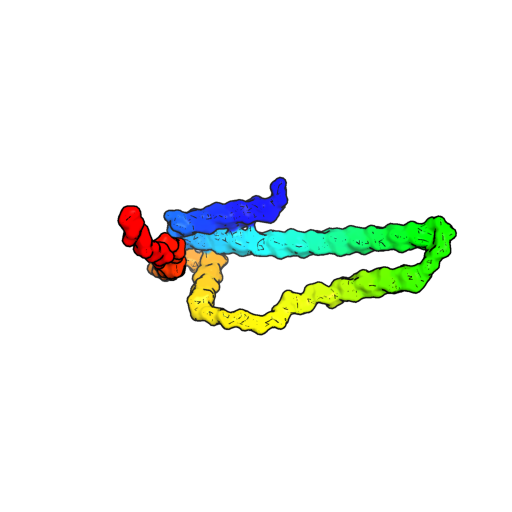
ATOM 736 C C . GLY A 1 95 ? -5.301 11.275 -13.942 1.00 49.19 95 GLY A C 1
ATOM 737 O O . GLY A 1 95 ? -6.510 11.505 -14.027 1.00 49.19 95 GLY A O 1
ATOM 738 N N . GLN A 1 96 ? -4.873 10.194 -13.285 1.00 49.56 96 GLN A N 1
ATOM 739 C CA . GLN A 1 96 ? -5.813 9.175 -12.787 1.00 49.56 96 GLN A CA 1
ATOM 740 C C . GLN A 1 96 ? -6.368 9.470 -11.384 1.00 49.56 96 GLN A C 1
ATOM 742 O O . GLN A 1 96 ? -6.172 8.679 -10.463 1.00 49.56 96 GLN A O 1
ATOM 747 N N . ARG A 1 97 ? -7.105 10.575 -11.187 1.00 52.25 97 ARG A N 1
ATOM 748 C CA . ARG A 1 97 ? -7.885 10.758 -9.937 1.00 52.25 97 ARG A CA 1
ATOM 749 C C . ARG A 1 97 ? -9.252 11.429 -10.019 1.00 52.25 97 ARG A C 1
ATOM 751 O O . ARG A 1 97 ? -9.949 11.434 -9.010 1.00 52.25 97 ARG A O 1
ATOM 758 N N . MET A 1 98 ? -9.701 11.927 -11.164 1.00 50.16 98 MET A N 1
ATOM 759 C CA . MET A 1 98 ? -10.991 12.634 -11.234 1.00 50.16 98 MET A CA 1
ATOM 760 C C . MET A 1 98 ? -12.133 11.699 -11.647 1.00 50.16 98 MET A C 1
ATOM 762 O O . MET A 1 98 ? -12.800 11.901 -12.656 1.00 50.16 98 MET A O 1
ATOM 766 N N . GLY A 1 99 ? -12.354 10.649 -10.854 1.00 61.28 99 GLY A N 1
ATOM 767 C CA . GLY A 1 99 ? -13.672 10.019 -10.799 1.00 61.28 99 GLY A CA 1
ATOM 768 C C . GLY A 1 99 ? -14.606 10.887 -9.945 1.00 61.28 99 GLY A C 1
ATOM 769 O O . GLY A 1 99 ? -14.121 11.535 -9.012 1.00 61.28 99 GLY A O 1
ATOM 770 N N . PRO A 1 100 ? -15.923 10.927 -10.221 1.00 61.47 100 PRO A N 1
ATOM 771 C CA . PRO A 1 100 ? -16.864 11.594 -9.327 1.00 61.47 100 PRO A CA 1
ATOM 772 C C . PRO A 1 100 ? -16.694 11.036 -7.905 1.00 61.47 100 PRO A C 1
ATOM 774 O O . PRO A 1 100 ? -16.488 9.824 -7.754 1.00 61.47 100 PRO A O 1
ATOM 777 N N . PRO A 1 101 ? -16.735 11.887 -6.861 1.00 62.75 101 PRO A N 1
ATOM 778 C CA . PRO A 1 101 ? -16.557 11.423 -5.496 1.00 62.75 101 PRO A CA 1
ATOM 779 C C . PRO A 1 101 ? -17.589 10.325 -5.210 1.00 62.75 101 PRO A C 1
ATOM 781 O O . PRO A 1 101 ? -18.770 10.498 -5.528 1.00 62.75 101 PRO A O 1
ATOM 784 N N . PRO A 1 102 ? -17.173 9.178 -4.647 1.00 71.25 102 PRO A N 1
ATOM 785 C CA . PRO A 1 102 ? -18.111 8.120 -4.321 1.00 71.25 102 PRO A CA 1
ATOM 786 C C . PRO A 1 102 ? -19.139 8.659 -3.324 1.00 71.25 102 PRO A C 1
ATOM 788 O O . PRO A 1 102 ? -18.778 9.335 -2.361 1.00 71.25 102 PRO A O 1
ATOM 791 N N . VAL A 1 103 ? -20.421 8.356 -3.542 1.00 76.19 103 VAL A N 1
ATOM 792 C CA . VAL A 1 103 ? -21.484 8.683 -2.584 1.00 76.19 103 VAL A CA 1
ATOM 793 C C . VAL A 1 103 ? -21.166 7.973 -1.266 1.00 76.19 103 VAL A C 1
ATOM 795 O O . VAL A 1 103 ? -21.194 6.743 -1.187 1.00 76.19 103 VAL A O 1
ATOM 798 N N . VAL A 1 104 ? -20.812 8.742 -0.236 1.00 79.69 104 VAL A N 1
ATOM 799 C CA . VAL A 1 104 ? -20.412 8.206 1.069 1.00 79.69 104 VAL A CA 1
ATOM 800 C C . VAL A 1 104 ? -21.662 7.976 1.915 1.00 79.69 104 VAL A C 1
ATOM 802 O O . VAL A 1 104 ? -22.422 8.904 2.177 1.00 79.69 104 VAL A O 1
ATOM 805 N N . SER A 1 105 ? -21.887 6.737 2.355 1.00 84.06 105 SER A N 1
ATOM 806 C CA . SER A 1 105 ? -22.992 6.413 3.266 1.00 84.06 105 SER A CA 1
ATOM 807 C C . SER A 1 105 ? -22.755 7.007 4.661 1.00 84.06 105 SER A C 1
ATOM 809 O O . SER A 1 105 ? -21.615 7.078 5.127 1.00 84.06 105 SER A O 1
ATOM 811 N N . SER A 1 106 ? -23.833 7.342 5.377 1.00 82.94 106 SER A N 1
ATOM 812 C CA . SER A 1 106 ? -23.784 7.765 6.788 1.00 82.94 106 SER A CA 1
ATOM 813 C C . SER A 1 106 ? -23.038 6.761 7.678 1.00 82.94 106 SER A C 1
ATOM 815 O O . SER A 1 106 ? -22.325 7.149 8.600 1.00 82.94 106 SER A O 1
ATOM 817 N N . ASP A 1 107 ? -23.153 5.465 7.377 1.00 78.88 107 ASP A N 1
ATOM 818 C CA . ASP A 1 107 ? -22.433 4.398 8.081 1.00 78.88 107 ASP A CA 1
ATOM 819 C C . ASP A 1 107 ? -20.913 4.500 7.913 1.00 78.88 107 ASP A C 1
ATOM 821 O O . ASP A 1 107 ? -20.144 4.219 8.834 1.00 78.88 107 ASP A O 1
ATOM 825 N N . THR A 1 108 ? -20.478 4.888 6.715 1.00 82.69 108 THR A N 1
ATOM 826 C CA . THR A 1 108 ? -19.065 5.060 6.389 1.00 82.69 108 THR A CA 1
ATOM 827 C C . THR A 1 108 ? -18.501 6.265 7.127 1.00 82.69 108 THR A C 1
ATOM 829 O O . THR A 1 108 ? -17.414 6.166 7.688 1.00 82.69 108 THR A O 1
ATOM 832 N N . LEU A 1 109 ? -19.253 7.368 7.203 1.00 84.31 109 LEU A N 1
ATOM 833 C CA . LEU A 1 109 ? -18.856 8.542 7.984 1.00 84.31 109 LEU A CA 1
ATOM 834 C C . LEU A 1 109 ? -18.696 8.195 9.470 1.00 84.31 109 LEU A C 1
ATOM 836 O O . LEU A 1 109 ? -17.658 8.498 10.057 1.00 84.31 109 LEU A O 1
ATOM 840 N N . ALA A 1 110 ? -19.657 7.476 10.058 1.00 83.69 110 ALA A N 1
ATOM 841 C CA . ALA A 1 110 ? -19.563 7.020 11.446 1.00 83.69 110 ALA A CA 1
ATOM 842 C C . ALA A 1 110 ? -18.321 6.139 11.689 1.00 83.69 110 ALA A C 1
ATOM 844 O O . ALA A 1 110 ? -17.600 6.333 12.667 1.00 83.69 110 ALA A O 1
ATOM 845 N N . ALA A 1 111 ? -18.019 5.214 10.770 1.00 83.12 111 ALA A N 1
ATOM 846 C CA . ALA A 1 111 ? -16.819 4.380 10.852 1.00 83.12 111 ALA A CA 1
ATOM 847 C C . ALA A 1 111 ? -15.519 5.201 10.760 1.00 83.12 111 ALA A C 1
ATOM 849 O O . ALA A 1 111 ? -14.562 4.919 11.483 1.00 83.12 111 ALA A O 1
ATOM 850 N N . VAL A 1 112 ? -15.484 6.231 9.907 1.00 85.00 112 VAL A N 1
ATOM 851 C CA . VAL A 1 112 ? -14.335 7.141 9.786 1.00 85.00 112 VAL A CA 1
ATOM 852 C C . VAL A 1 112 ? -14.125 7.929 11.078 1.00 85.00 112 VAL A C 1
ATOM 854 O O . VAL A 1 112 ? -12.991 8.021 11.543 1.00 85.00 112 VAL A O 1
ATOM 857 N N . HIS A 1 113 ? -15.191 8.438 11.700 1.00 85.31 113 HIS A N 1
ATOM 858 C CA . HIS A 1 113 ? -15.087 9.132 12.987 1.00 85.31 113 HIS A CA 1
ATOM 859 C C . HIS A 1 113 ? -14.554 8.216 14.096 1.00 85.31 113 HIS A C 1
ATOM 861 O O . HIS A 1 113 ? -13.634 8.605 14.816 1.00 85.31 113 HIS A O 1
ATOM 867 N N . LEU A 1 114 ? -15.053 6.978 14.188 1.00 84.38 114 LEU A N 1
ATOM 868 C CA . LEU A 1 114 ? -14.542 5.985 15.141 1.00 84.38 114 LEU A CA 1
ATOM 869 C C . LEU A 1 114 ? -13.060 5.665 14.900 1.00 84.38 114 LEU A C 1
ATOM 871 O O . LEU A 1 114 ? -12.279 5.554 15.846 1.00 84.38 114 LEU A O 1
ATOM 875 N N . PHE A 1 115 ? -12.649 5.554 13.636 1.00 88.12 115 PHE A N 1
ATOM 876 C CA . PHE A 1 115 ? -11.252 5.326 13.274 1.00 88.12 115 PHE A CA 1
ATOM 877 C C . PHE A 1 115 ? -10.357 6.513 13.655 1.00 88.12 115 PHE A C 1
ATOM 879 O O . PHE A 1 115 ? -9.298 6.321 14.247 1.00 88.12 115 PHE A O 1
ATOM 886 N N . GLN A 1 116 ? -10.793 7.745 13.380 1.00 87.19 116 GLN A N 1
ATOM 887 C CA . GLN A 1 116 ? -10.076 8.958 13.790 1.00 87.19 116 GLN A CA 1
ATOM 888 C C . GLN A 1 116 ? -9.917 9.030 15.312 1.00 87.19 116 GLN A C 1
ATOM 890 O O . GLN A 1 116 ? -8.829 9.322 15.809 1.00 87.19 116 GLN A O 1
ATOM 895 N N . GLN A 1 117 ? -10.971 8.696 16.059 1.00 85.38 117 GLN A N 1
ATOM 896 C CA . GLN A 1 117 ? -10.908 8.616 17.517 1.00 85.38 117 GLN A CA 1
ATOM 897 C C . GLN A 1 117 ? -9.887 7.576 17.986 1.00 85.38 117 GLN A C 1
ATOM 899 O O . GLN A 1 117 ? -9.108 7.860 18.898 1.00 85.38 117 GLN A O 1
ATOM 904 N N . ALA A 1 118 ? -9.837 6.407 17.342 1.00 85.56 118 ALA A N 1
ATOM 905 C CA . ALA A 1 118 ? -8.866 5.363 17.656 1.00 85.56 118 ALA A CA 1
ATOM 906 C C . ALA A 1 118 ? -7.405 5.811 17.437 1.00 85.56 118 ALA A C 1
ATOM 908 O O . ALA A 1 118 ? -6.507 5.329 18.126 1.00 85.56 118 ALA A O 1
ATOM 909 N N . LEU A 1 119 ? -7.161 6.760 16.527 1.00 86.19 119 LEU A N 1
ATOM 910 C CA . LEU A 1 119 ? -5.833 7.328 16.274 1.00 86.19 119 LEU A CA 1
ATOM 911 C C . LEU A 1 119 ? -5.451 8.475 17.227 1.00 86.19 119 LEU A C 1
ATOM 913 O O . LEU A 1 119 ? -4.279 8.847 17.288 1.00 86.19 119 LEU A O 1
ATOM 917 N N . SER A 1 120 ? -6.408 9.046 17.965 1.00 80.88 120 SER A N 1
ATOM 918 C CA . SER A 1 120 ? -6.169 10.199 18.840 1.00 80.88 120 SER A CA 1
ATOM 919 C C . SER A 1 120 ? -5.693 9.786 20.252 1.00 80.88 120 SER A C 1
ATOM 921 O O . SER A 1 120 ? -6.362 8.989 20.917 1.00 80.88 120 SER A O 1
ATOM 923 N N . PRO A 1 121 ? -4.578 10.342 20.774 1.00 58.72 121 PRO A N 1
ATOM 924 C CA . PRO A 1 121 ? -4.038 9.977 22.093 1.00 58.72 121 PRO A CA 1
ATOM 925 C C . PRO A 1 121 ? -4.948 10.332 23.278 1.00 58.72 121 PRO A C 1
ATOM 927 O O . PRO A 1 121 ? -4.899 9.665 24.304 1.00 58.72 121 PRO A O 1
ATOM 930 N N . ALA A 1 122 ? -5.807 11.348 23.139 1.00 55.94 122 ALA A N 1
ATOM 931 C CA . ALA A 1 122 ? -6.725 11.805 24.191 1.00 55.94 122 ALA A CA 1
ATOM 932 C C . ALA A 1 122 ? -7.912 10.850 24.437 1.00 55.94 122 ALA A C 1
ATOM 934 O O . ALA A 1 122 ? -8.720 11.053 25.347 1.00 55.94 122 ALA A O 1
ATOM 935 N N . ALA A 1 123 ? -8.058 9.797 23.626 1.00 51.06 123 ALA A N 1
ATOM 936 C CA . ALA A 1 123 ? -9.190 8.888 23.722 1.00 51.06 123 ALA A CA 1
ATOM 937 C C . ALA A 1 123 ? -9.106 7.874 24.881 1.00 51.06 123 ALA A C 1
ATOM 939 O O . ALA A 1 123 ? -10.092 7.202 25.173 1.00 51.06 123 ALA A O 1
ATOM 940 N N . SER A 1 124 ? -7.960 7.766 25.550 1.00 47.94 124 SER A N 1
ATOM 941 C CA . SER A 1 124 ? -7.695 6.801 26.626 1.00 47.94 124 SER A CA 1
ATOM 942 C C . SER A 1 124 ? -8.219 7.215 28.010 1.00 47.94 124 SER A C 1
ATOM 944 O O . SER A 1 124 ? -8.224 6.386 28.914 1.00 47.94 124 SER A O 1
ATOM 946 N N . ALA A 1 125 ? -8.690 8.455 28.192 1.00 47.25 125 ALA A N 1
ATOM 947 C CA . ALA A 1 125 ? -9.025 9.006 29.513 1.00 47.25 125 ALA A CA 1
ATOM 948 C C . ALA A 1 125 ? -10.504 8.876 29.943 1.00 47.25 125 ALA A C 1
ATOM 950 O O . ALA A 1 125 ? -10.891 9.453 30.954 1.00 47.25 125 ALA A O 1
ATOM 951 N N . SER A 1 126 ? -11.362 8.161 29.206 1.00 42.16 126 SER A N 1
ATOM 952 C CA . SER A 1 126 ? -12.794 8.079 29.540 1.00 42.16 126 SER A CA 1
ATOM 953 C C . SER A 1 126 ? -13.223 6.648 29.892 1.00 42.16 126 SER A C 1
ATOM 955 O O . SER A 1 126 ? -13.267 5.798 28.999 1.00 42.16 126 SER A O 1
ATOM 957 N N . PRO A 1 127 ? -13.592 6.379 31.161 1.00 48.34 127 PRO A N 1
ATOM 958 C CA . PRO A 1 127 ? -14.038 5.061 31.624 1.00 48.34 127 PRO A CA 1
ATOM 959 C C . PRO A 1 127 ? -15.373 4.594 31.014 1.00 48.34 127 PRO A C 1
ATOM 961 O O . PRO A 1 127 ? -15.705 3.417 31.098 1.00 48.34 127 PRO A O 1
ATOM 964 N N . GLN A 1 128 ? -16.144 5.490 30.384 1.00 48.47 128 GLN A N 1
ATOM 965 C CA . GLN A 1 128 ? -17.510 5.220 29.914 1.00 48.47 128 GLN A CA 1
ATOM 966 C C . GLN A 1 128 ? -17.630 4.665 28.481 1.00 48.47 128 GLN A C 1
ATOM 968 O O . GLN A 1 128 ? -18.742 4.389 28.043 1.00 48.47 128 GLN A O 1
ATOM 973 N N . ARG A 1 129 ? -16.541 4.494 27.716 1.00 56.69 129 ARG A N 1
ATOM 974 C CA . ARG A 1 129 ? -16.617 4.293 26.244 1.00 56.69 129 ARG A CA 1
ATOM 975 C C . ARG A 1 129 ? -16.754 2.847 25.744 1.00 56.69 129 ARG A C 1
ATOM 977 O O . ARG A 1 129 ? -16.581 2.583 24.557 1.00 56.69 129 ARG A O 1
ATOM 984 N N . GLY A 1 130 ? -17.113 1.913 26.621 1.00 55.50 130 GLY A N 1
ATOM 985 C CA . GLY A 1 130 ? -17.462 0.537 26.244 1.00 55.50 130 GLY A CA 1
ATOM 986 C C . GLY A 1 130 ? -18.673 0.350 25.299 1.00 55.50 130 GLY A C 1
ATOM 987 O O . GLY A 1 130 ? -18.643 -0.619 24.537 1.00 55.50 130 GLY A O 1
ATOM 988 N N . PRO A 1 131 ? -19.721 1.208 25.282 1.00 58.50 131 PRO A N 1
ATOM 989 C CA . PRO A 1 131 ? -20.933 0.906 24.520 1.00 58.50 131 PRO A CA 1
ATOM 990 C C . PRO A 1 131 ? -20.826 1.219 23.018 1.00 58.50 131 PRO A C 1
ATOM 992 O O . PRO A 1 131 ? -21.303 0.412 22.226 1.00 58.50 131 PRO A O 1
ATOM 995 N N . ASP A 1 132 ? -20.154 2.300 22.597 1.00 66.75 132 ASP A N 1
ATOM 996 C CA . ASP A 1 132 ? -20.134 2.718 21.178 1.00 66.75 132 ASP A CA 1
ATOM 997 C C . ASP A 1 132 ? -19.360 1.756 20.273 1.00 66.75 132 ASP A C 1
ATOM 999 O O . ASP A 1 132 ? -19.837 1.378 19.200 1.00 66.75 132 ASP A O 1
ATOM 1003 N N . LEU A 1 133 ? -18.179 1.304 20.707 1.00 71.12 133 LEU A N 1
ATOM 1004 C CA . LEU A 1 133 ? -17.396 0.350 19.924 1.00 71.12 133 LEU A CA 1
ATOM 1005 C C . LEU A 1 133 ? -18.104 -1.003 19.836 1.00 71.12 133 LEU A C 1
ATOM 1007 O O . LEU A 1 133 ? -18.172 -1.602 18.762 1.00 71.12 133 LEU A O 1
ATOM 1011 N N . ASN A 1 134 ? -18.630 -1.490 20.959 1.00 71.88 134 ASN A N 1
ATOM 1012 C CA . ASN A 1 134 ? -19.252 -2.804 21.004 1.00 71.88 134 ASN A CA 1
ATOM 1013 C C . ASN A 1 134 ? -20.575 -2.815 20.220 1.00 71.88 134 ASN A C 1
ATOM 1015 O O . ASN A 1 134 ? -20.840 -3.755 19.470 1.00 71.88 134 ASN A O 1
ATOM 1019 N N . ALA A 1 135 ? -21.360 -1.733 20.294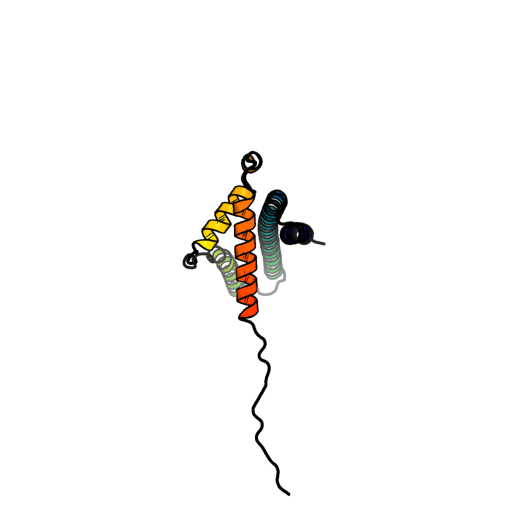 1.00 74.19 135 ALA A N 1
ATOM 1020 C CA . ALA A 1 135 ? -22.545 -1.536 19.461 1.00 74.19 135 ALA A CA 1
ATOM 1021 C C . ALA A 1 135 ? -22.184 -1.445 17.971 1.00 74.19 135 ALA A C 1
ATOM 1023 O O . ALA A 1 135 ? -22.820 -2.101 17.140 1.00 74.19 135 ALA A O 1
ATOM 1024 N N . PHE A 1 136 ? -21.126 -0.705 17.621 1.00 73.75 136 PHE A N 1
ATOM 1025 C CA . PHE A 1 136 ? -20.643 -0.628 16.245 1.00 73.75 136 PHE A CA 1
ATOM 1026 C C . PHE A 1 136 ? -20.214 -2.001 15.720 1.00 73.75 136 PHE A C 1
ATOM 1028 O O . PHE A 1 136 ? -20.714 -2.433 14.680 1.00 73.75 136 PHE A O 1
ATOM 1035 N N . LEU A 1 137 ? -19.354 -2.727 16.437 1.00 74.69 137 LEU A N 1
ATOM 1036 C CA . LEU A 1 137 ? -18.893 -4.054 16.023 1.00 74.69 137 LEU A CA 1
ATOM 1037 C C . LEU A 1 137 ? -20.049 -5.053 15.948 1.00 74.69 137 LEU A C 1
ATOM 1039 O O . LEU A 1 137 ? -20.157 -5.776 14.960 1.00 74.69 137 LEU A O 1
ATOM 1043 N N . SER A 1 138 ? -20.974 -5.025 16.909 1.00 75.81 138 SER A N 1
ATOM 1044 C CA . SER A 1 138 ? -22.200 -5.831 16.870 1.00 75.81 138 SER A CA 1
ATOM 1045 C C . SER A 1 138 ? -23.037 -5.520 15.628 1.00 75.81 138 SER A C 1
ATOM 1047 O O . SER A 1 138 ? -23.479 -6.436 14.934 1.00 75.81 138 SER A O 1
ATOM 1049 N N . SER A 1 139 ? -23.188 -4.239 15.273 1.00 74.25 139 SER A N 1
ATOM 1050 C CA . SER A 1 139 ? -23.881 -3.826 14.046 1.00 74.25 139 SER A CA 1
ATOM 1051 C C . SER A 1 139 ? -23.163 -4.311 12.779 1.00 74.25 139 SER A C 1
ATOM 1053 O O . SER A 1 139 ? -23.812 -4.708 11.810 1.00 74.25 139 SER A O 1
ATOM 1055 N N . GLN A 1 140 ? -21.825 -4.308 12.764 1.00 73.56 140 GLN A N 1
ATOM 1056 C CA . GLN A 1 140 ? -21.024 -4.770 11.628 1.00 73.56 140 GLN A CA 1
ATOM 1057 C C . GLN A 1 140 ? -21.108 -6.288 11.472 1.00 73.56 140 GLN A C 1
ATOM 1059 O O . GLN A 1 140 ? -21.375 -6.779 10.374 1.00 73.56 140 GLN A O 1
ATOM 1064 N N . VAL A 1 141 ? -20.973 -7.037 12.569 1.00 75.56 141 VAL A N 1
ATOM 1065 C CA . VAL A 1 141 ? -21.142 -8.495 12.590 1.00 75.56 141 VAL A CA 1
ATOM 1066 C C . VAL A 1 141 ? -22.553 -8.865 12.143 1.00 75.56 141 VAL A C 1
ATOM 1068 O O . VAL A 1 141 ? -22.714 -9.728 11.282 1.00 75.56 141 VAL A O 1
ATOM 1071 N N . GLN A 1 142 ? -23.581 -8.177 12.645 1.00 74.69 142 GLN A N 1
ATOM 1072 C CA . GLN A 1 142 ? -24.966 -8.437 12.257 1.00 74.69 142 GLN A CA 1
ATOM 1073 C C . GLN A 1 142 ? -25.207 -8.157 10.768 1.00 74.69 142 GLN A C 1
ATOM 1075 O O . GLN A 1 142 ? -25.842 -8.960 10.079 1.00 74.69 142 GLN A O 1
ATOM 1080 N N . ARG A 1 143 ? -24.645 -7.066 10.230 1.00 69.38 143 ARG A N 1
ATOM 1081 C CA . ARG A 1 143 ? -24.674 -6.771 8.789 1.00 69.38 143 ARG A CA 1
ATOM 1082 C C . ARG A 1 143 ? -23.949 -7.836 7.969 1.00 69.38 143 ARG A C 1
ATOM 1084 O O . ARG A 1 143 ? -24.486 -8.278 6.953 1.00 69.38 143 ARG A O 1
ATOM 1091 N N . HIS A 1 144 ? -22.775 -8.284 8.411 1.00 69.75 144 HIS A N 1
ATOM 1092 C CA . HIS A 1 144 ? -22.013 -9.335 7.736 1.00 69.75 144 HIS A CA 1
ATOM 1093 C C . HIS A 1 144 ? -22.774 -10.666 7.728 1.00 69.75 144 HIS A C 1
ATOM 1095 O O . HIS A 1 144 ? -22.905 -11.292 6.678 1.00 69.75 144 HIS A O 1
ATOM 1101 N N . ARG A 1 145 ? -23.380 -11.050 8.859 1.00 72.38 145 ARG A N 1
ATOM 1102 C CA . ARG A 1 145 ? -24.244 -12.236 8.961 1.00 72.38 145 ARG A CA 1
ATOM 1103 C C . ARG A 1 145 ? -25.482 -12.121 8.077 1.00 72.38 145 ARG A C 1
ATOM 1105 O O . ARG A 1 145 ? -25.847 -13.100 7.434 1.00 72.38 145 ARG A O 1
ATOM 1112 N N . LYS A 1 146 ? -26.116 -10.944 7.994 1.00 64.38 146 LYS A N 1
ATOM 1113 C CA . LYS A 1 146 ? -27.261 -10.711 7.095 1.00 64.38 146 LYS A CA 1
ATOM 1114 C C . LYS A 1 146 ? -26.851 -10.853 5.625 1.00 64.38 146 LYS A C 1
ATOM 1116 O O . LYS A 1 146 ? -27.550 -11.518 4.868 1.00 64.38 146 LYS A O 1
ATOM 1121 N N . ARG A 1 147 ? -25.690 -10.309 5.243 1.00 59.00 147 ARG A N 1
ATOM 1122 C CA . ARG A 1 147 ? -25.111 -10.471 3.898 1.00 59.00 147 ARG A CA 1
ATOM 1123 C C . ARG A 1 147 ? -24.736 -11.924 3.587 1.00 59.00 147 ARG A C 1
ATOM 1125 O O . ARG A 1 147 ? -25.014 -12.384 2.486 1.00 59.00 147 ARG A O 1
ATOM 1132 N N . GLN A 1 148 ? -24.175 -12.663 4.547 1.00 57.16 148 GLN A N 1
ATOM 1133 C CA . GLN A 1 148 ? -23.907 -14.097 4.390 1.00 57.16 148 GLN A CA 1
ATOM 1134 C C . GLN A 1 148 ? -25.196 -14.911 4.253 1.00 57.16 148 GLN A C 1
ATOM 1136 O O . GLN A 1 148 ? -25.269 -15.776 3.392 1.00 57.16 148 GLN A O 1
ATOM 1141 N N . ARG A 1 149 ? -26.236 -14.609 5.039 1.00 54.50 149 ARG A N 1
ATOM 1142 C CA . ARG A 1 149 ? -27.537 -15.289 4.931 1.00 54.50 149 ARG A CA 1
ATOM 1143 C C . ARG A 1 149 ? -28.227 -15.039 3.588 1.00 54.50 149 ARG A C 1
ATOM 1145 O O . ARG A 1 149 ? -28.921 -15.924 3.103 1.00 54.50 149 ARG A O 1
ATOM 1152 N N . GLN A 1 150 ? -27.999 -13.882 2.964 1.00 49.69 150 GLN A N 1
ATOM 1153 C CA . GLN A 1 150 ? -28.476 -13.602 1.604 1.00 49.69 150 GLN A CA 1
ATOM 1154 C C . GLN A 1 150 ? -27.647 -14.279 0.502 1.00 49.69 150 GLN A C 1
ATOM 1156 O O . GLN A 1 150 ? -28.127 -14.407 -0.619 1.00 49.69 150 GLN A O 1
ATOM 1161 N N . ARG A 1 151 ? -26.444 -14.780 0.810 1.00 45.91 151 ARG A N 1
ATOM 1162 C CA . ARG A 1 151 ? -25.742 -15.774 -0.013 1.00 45.91 151 ARG A CA 1
ATOM 1163 C C . ARG A 1 151 ? -26.069 -17.175 0.504 1.00 45.91 151 ARG A C 1
ATOM 1165 O O . ARG A 1 151 ? -25.216 -17.865 1.052 1.00 45.91 151 ARG A O 1
ATOM 1172 N N . SER A 1 152 ? -27.320 -17.599 0.345 1.00 42.69 152 SER A N 1
ATOM 1173 C CA . SER A 1 152 ? -27.613 -19.035 0.396 1.00 42.69 152 SER A CA 1
ATOM 1174 C C . SER A 1 152 ? -27.085 -19.686 -0.892 1.00 42.69 152 SER A C 1
ATOM 1176 O O . SER A 1 152 ? -27.191 -19.071 -1.955 1.00 42.69 152 SER A O 1
ATOM 1178 N N . PRO A 1 153 ? -26.509 -20.896 -0.823 1.00 43.97 153 PRO A N 1
ATOM 1179 C CA . PRO A 1 153 ? -26.040 -21.620 -1.994 1.00 43.97 153 PRO A CA 1
ATOM 1180 C C . PRO A 1 153 ? -27.233 -21.923 -2.901 1.00 43.97 153 PRO A C 1
ATOM 1182 O O . PRO A 1 153 ? -28.300 -22.314 -2.428 1.00 43.97 153 PRO A O 1
ATOM 1185 N N . THR A 1 154 ? -27.054 -21.778 -4.209 1.00 46.78 154 THR A N 1
ATOM 1186 C CA . THR A 1 154 ? -27.890 -22.471 -5.186 1.00 46.78 154 THR A CA 1
ATOM 1187 C C . THR A 1 154 ? -27.738 -23.974 -4.952 1.00 46.78 154 THR A C 1
ATOM 1189 O O . THR A 1 154 ? -26.860 -24.612 -5.529 1.00 46.78 154 THR A O 1
ATOM 1192 N N . SER A 1 155 ? -28.562 -24.542 -4.074 1.00 36.84 155 SER A N 1
ATOM 1193 C CA . SER A 1 155 ? -28.881 -25.964 -4.117 1.00 36.84 155 SER A CA 1
ATOM 1194 C C . SER A 1 155 ? -29.658 -26.201 -5.412 1.00 36.84 155 SER A C 1
ATOM 1196 O O . SER A 1 155 ? -30.721 -25.598 -5.581 1.00 36.84 155 SER A O 1
ATOM 1198 N N . PRO A 1 156 ? -29.184 -27.050 -6.338 1.00 43.78 156 PRO A N 1
ATOM 1199 C CA . PRO A 1 156 ? -30.006 -27.495 -7.443 1.00 43.78 156 PRO A CA 1
ATOM 1200 C C . PRO A 1 156 ? -30.930 -28.572 -6.879 1.00 43.78 156 PRO A C 1
ATOM 1202 O O . PRO A 1 156 ? -30.516 -29.706 -6.655 1.00 43.78 156 PRO A O 1
ATOM 1205 N N . SER A 1 157 ? -32.179 -28.226 -6.591 1.00 41.12 157 SER A N 1
ATOM 1206 C CA . SER A 1 157 ? -33.194 -29.246 -6.362 1.00 41.12 157 SER A CA 1
ATOM 1207 C C . SER A 1 157 ? -34.456 -28.910 -7.129 1.00 41.12 157 SER A C 1
ATOM 1209 O O . SER A 1 157 ? -34.977 -27.799 -7.059 1.00 41.12 157 SER A O 1
ATOM 1211 N N . THR A 1 158 ? -34.938 -29.949 -7.805 1.00 44.47 158 THR A N 1
ATOM 1212 C CA . THR A 1 158 ? -36.197 -30.089 -8.539 1.00 44.47 158 THR A CA 1
ATOM 1213 C C . THR A 1 158 ? -36.211 -29.535 -9.966 1.00 44.47 158 THR A C 1
ATOM 1215 O O . THR A 1 158 ? -36.451 -28.358 -10.194 1.00 44.47 158 THR A O 1
ATOM 1218 N N . LEU A 1 159 ? -35.978 -30.428 -10.941 1.00 44.06 159 LEU A N 1
ATOM 1219 C CA . LEU A 1 159 ? -36.859 -30.675 -12.099 1.00 44.06 159 LEU A CA 1
ATOM 1220 C C . LEU A 1 159 ? -36.199 -31.667 -13.082 1.00 44.06 159 LEU A C 1
ATOM 1222 O O . LEU A 1 159 ? -35.678 -31.272 -14.119 1.00 44.06 159 LEU A O 1
ATOM 1226 N N . ILE A 1 160 ? -36.281 -32.975 -12.811 1.00 49.72 160 ILE A N 1
ATOM 1227 C CA . ILE A 1 160 ? -36.310 -33.968 -13.899 1.00 49.72 160 ILE A CA 1
ATOM 1228 C C . ILE A 1 160 ? -37.567 -34.816 -13.729 1.00 49.72 160 ILE A C 1
ATOM 1230 O O . ILE A 1 160 ? -37.800 -35.469 -12.713 1.00 49.72 160 ILE A O 1
ATOM 1234 N N . LYS A 1 161 ? -38.424 -34.687 -14.740 1.00 41.75 161 LYS A N 1
ATOM 1235 C CA . LYS A 1 161 ? -39.750 -35.273 -14.886 1.00 41.75 161 LYS A CA 1
ATOM 1236 C C . LYS A 1 161 ? -39.687 -36.804 -14.929 1.00 41.75 161 LYS A C 1
ATOM 1238 O O . LYS A 1 161 ? -38.962 -37.383 -15.725 1.00 41.75 161 LYS A O 1
ATOM 1243 N N . LYS A 1 162 ? -40.555 -37.417 -14.123 1.00 48.38 162 LYS A N 1
ATOM 1244 C CA . LYS A 1 162 ? -41.379 -38.605 -14.405 1.00 48.38 162 LYS A CA 1
ATOM 1245 C C . LYS A 1 162 ? -41.150 -39.258 -15.783 1.00 48.38 162 LYS A C 1
ATOM 1247 O O . LYS A 1 162 ? -41.700 -38.786 -16.772 1.00 48.38 162 LYS A O 1
ATOM 1252 N N . VAL A 1 163 ? -40.502 -40.424 -15.803 1.00 41.50 163 VAL A N 1
ATOM 1253 C CA . VAL A 1 163 ? -40.792 -41.491 -16.775 1.00 41.50 163 VAL A CA 1
ATOM 1254 C C . VAL A 1 163 ? -40.838 -42.813 -16.016 1.00 41.50 163 VAL A C 1
ATOM 1256 O O . VAL A 1 163 ? -39.821 -43.400 -15.672 1.00 41.50 163 VAL A O 1
ATOM 1259 N N . ARG A 1 164 ? -42.062 -43.256 -15.728 1.00 43.06 164 ARG A N 1
ATOM 1260 C CA . ARG A 1 164 ? -42.391 -44.649 -15.440 1.00 43.06 164 ARG A CA 1
ATOM 1261 C C . ARG A 1 164 ? -43.211 -45.108 -16.640 1.00 43.06 164 ARG A C 1
ATOM 1263 O O . ARG A 1 164 ? -44.322 -44.610 -16.827 1.00 43.06 164 ARG A O 1
ATOM 1270 N N . ARG A 1 165 ? -42.664 -45.999 -17.459 1.00 44.19 165 ARG A N 1
ATOM 1271 C CA . ARG A 1 165 ? -43.445 -46.874 -18.333 1.00 44.19 165 ARG A CA 1
ATOM 1272 C C . ARG A 1 165 ? -42.774 -48.239 -18.362 1.00 44.19 165 ARG A C 1
ATOM 1274 O O . ARG A 1 165 ? -41.645 -48.321 -18.821 1.00 44.19 165 ARG A O 1
ATOM 1281 N N . ILE A 1 166 ? -43.564 -49.186 -17.850 1.00 44.88 166 ILE A N 1
ATOM 1282 C CA . ILE A 1 166 ? -43.688 -50.613 -18.174 1.00 44.88 166 ILE A CA 1
ATOM 1283 C C . ILE A 1 166 ? -42.389 -51.407 -18.098 1.00 44.88 166 ILE A C 1
ATOM 1285 O O . ILE A 1 166 ? -41.586 -51.333 -19.047 1.00 44.88 166 ILE A O 1
#